Protein AF-A0AAX1J7J8-F1 (afdb_monomer_lite)

pLDDT: mean 82.23, std 10.63, range [39.47, 93.5]

Radius of gyration: 20.9 Å; chains: 1; bounding box: 51×23×58 Å

Secondary structure (DSSP, 8-state):
---PPPPPHHHHHHHHHHHHHTSS---TTTTTS-HHHHHHHHHHHHHHHHHHHHHHHHHHHT---TTTS-S-HHHHHHHHHHHHHHHHHHHHHHHHHHHHHHHHHHHHHHHHHHHHHT-

Organism: NCBI:txid120959

Sequence (119 aa):
MSVEEPPSLGSLSDSTRQLQQWGREVPQDILKVNHGALNRWFLAAGQLVDAVNLQVAAASNLRINEGVVGSFQSARVTARNLNESADAIRQRLAEYAAFATALQEFSRAAYSAIQNADR

Structure (mmCIF, N/CA/C/O backbone):
data_AF-A0AAX1J7J8-F1
#
_entry.id   AF-A0AAX1J7J8-F1
#
loop_
_atom_site.group_PDB
_atom_site.id
_atom_site.type_symbol
_atom_site.label_atom_id
_atom_site.label_alt_id
_atom_site.label_comp_id
_atom_site.label_asym_id
_atom_site.label_entity_id
_atom_site.label_seq_id
_atom_site.pdbx_PDB_ins_code
_atom_site.Cartn_x
_atom_site.Cartn_y
_atom_site.Cartn_z
_atom_site.occupancy
_atom_site.B_iso_or_equiv
_atom_site.auth_seq_id
_atom_site.auth_comp_id
_atom_site.auth_asym_id
_atom_site.auth_atom_id
_atom_site.pdbx_PDB_model_num
ATOM 1 N N . MET A 1 1 ? -25.656 10.204 -8.343 1.00 39.47 1 MET A N 1
ATOM 2 C CA . MET A 1 1 ? -24.996 9.908 -7.058 1.00 39.47 1 MET A CA 1
ATOM 3 C C . MET A 1 1 ? -23.557 10.349 -7.217 1.00 39.47 1 MET A C 1
ATOM 5 O O . MET A 1 1 ? -22.869 9.767 -8.045 1.00 39.47 1 MET A O 1
ATOM 9 N N . SER A 1 2 ? -23.153 11.438 -6.564 1.00 45.09 2 SER A N 1
ATOM 10 C CA . SER A 1 2 ? -21.743 11.831 -6.552 1.00 45.09 2 SER A CA 1
ATOM 11 C C . SER A 1 2 ? -20.992 10.772 -5.762 1.00 45.09 2 SER A C 1
ATOM 13 O O . SER A 1 2 ? -21.377 10.470 -4.635 1.00 45.09 2 SER A O 1
ATOM 15 N N . VAL A 1 3 ? -19.991 10.154 -6.380 1.00 48.31 3 VAL A N 1
ATOM 16 C CA . VAL A 1 3 ? -19.034 9.330 -5.645 1.00 48.31 3 VAL A CA 1
ATOM 17 C C . VAL A 1 3 ? -18.263 10.327 -4.789 1.00 48.31 3 VAL A C 1
ATOM 19 O O . VAL A 1 3 ? -17.563 11.171 -5.346 1.00 48.31 3 VAL A O 1
ATOM 22 N N . GLU A 1 4 ? -18.496 10.329 -3.475 1.00 60.25 4 GLU A N 1
ATOM 23 C CA . GLU A 1 4 ? -17.660 11.105 -2.556 1.00 60.25 4 GLU A CA 1
ATOM 24 C C . GLU A 1 4 ? -16.202 10.739 -2.831 1.00 60.25 4 GLU A C 1
ATOM 26 O O . GLU A 1 4 ? -15.878 9.561 -3.026 1.00 60.25 4 GLU A O 1
ATOM 31 N N . GLU A 1 5 ? -15.339 11.754 -2.928 1.00 58.47 5 GLU A N 1
ATOM 32 C CA . GLU A 1 5 ? -13.909 11.512 -3.076 1.00 58.47 5 GLU A CA 1
ATOM 33 C C . GLU A 1 5 ? -13.457 10.566 -1.957 1.00 58.47 5 GLU A C 1
ATOM 35 O O . GLU A 1 5 ? -13.899 10.716 -0.810 1.00 58.47 5 GLU A O 1
ATOM 40 N N . PRO A 1 6 ? -12.614 9.564 -2.269 1.00 64.88 6 PRO A N 1
ATOM 41 C CA . PRO A 1 6 ? -12.111 8.670 -1.243 1.00 64.88 6 PRO A CA 1
ATOM 42 C C . PRO A 1 6 ? -11.456 9.499 -0.129 1.00 64.88 6 PRO A C 1
ATOM 44 O O . PRO A 1 6 ? -10.848 10.537 -0.415 1.00 64.88 6 PRO A O 1
ATOM 47 N N . PRO A 1 7 ? -11.568 9.065 1.139 1.00 72.69 7 PRO A N 1
ATOM 48 C CA . PRO A 1 7 ? -11.001 9.809 2.252 1.00 72.69 7 PRO A CA 1
ATOM 49 C C . PRO A 1 7 ? -9.513 10.053 2.007 1.00 72.69 7 PRO A C 1
ATOM 51 O O . PRO A 1 7 ? -8.812 9.200 1.468 1.00 72.69 7 PRO A O 1
ATOM 54 N N . SER A 1 8 ? -9.008 11.219 2.399 1.00 83.12 8 SER A N 1
ATOM 55 C CA . SER A 1 8 ? -7.575 11.483 2.281 1.00 83.12 8 SER A CA 1
ATOM 56 C C . SER A 1 8 ? -6.775 10.590 3.242 1.00 83.12 8 SER A C 1
ATOM 58 O O . SER A 1 8 ? -7.288 10.145 4.273 1.00 83.12 8 SER A O 1
ATOM 60 N N . LEU A 1 9 ? -5.484 10.380 2.955 1.00 82.69 9 LEU A N 1
ATOM 61 C CA . LEU A 1 9 ? -4.557 9.722 3.889 1.00 82.69 9 LEU A CA 1
ATOM 62 C C . LEU A 1 9 ? -4.560 10.390 5.274 1.00 82.69 9 LEU A C 1
ATOM 64 O O . LEU A 1 9 ? -4.519 9.701 6.294 1.00 82.69 9 LEU A O 1
ATOM 68 N N . GLY A 1 10 ? -4.650 11.724 5.309 1.00 81.81 10 GLY A N 1
ATOM 69 C CA . GLY A 1 10 ? -4.750 12.495 6.549 1.00 81.81 10 GLY A CA 1
ATOM 70 C C . GLY A 1 10 ? -6.029 12.165 7.315 1.00 81.81 10 GLY A C 1
ATOM 71 O O . GLY A 1 10 ? -5.966 11.815 8.488 1.00 81.81 10 GLY A O 1
ATOM 72 N N . SER A 1 11 ? -7.170 12.151 6.624 1.00 83.06 11 SER A N 1
ATOM 73 C CA . SER A 1 11 ? -8.473 11.813 7.211 1.00 83.06 11 SER A CA 1
ATOM 74 C C . SER A 1 11 ? -8.508 10.392 7.784 1.00 83.06 11 SER A C 1
ATOM 76 O O . SER A 1 11 ? -9.039 10.183 8.877 1.00 83.06 11 SER A O 1
ATOM 78 N N . LEU A 1 12 ? -7.915 9.416 7.084 1.00 84.50 12 LEU A N 1
ATOM 79 C CA . LEU A 1 12 ? -7.769 8.052 7.605 1.00 84.50 12 LEU A CA 1
ATOM 80 C C . LEU A 1 12 ? -6.869 8.018 8.841 1.00 84.50 12 LEU A C 1
ATOM 82 O O . LEU A 1 12 ? -7.227 7.397 9.836 1.00 84.50 12 LEU A O 1
ATOM 86 N N . SER A 1 13 ? -5.735 8.716 8.809 1.00 85.31 13 SER A N 1
ATOM 87 C CA . SER A 1 13 ? -4.789 8.771 9.931 1.00 85.31 13 SER A CA 1
ATOM 88 C C . SER A 1 13 ? -5.401 9.415 11.180 1.00 85.31 13 SER A C 1
ATOM 90 O O . SER A 1 13 ? -5.180 8.949 12.298 1.00 85.31 13 SER A O 1
ATOM 92 N N . ASP A 1 14 ? -6.193 10.472 11.005 1.00 86.19 14 ASP A N 1
ATOM 93 C CA . ASP A 1 14 ? -6.913 11.147 12.087 1.00 86.19 14 ASP A CA 1
ATOM 94 C C . ASP A 1 14 ? -7.968 10.229 12.704 1.00 86.19 14 ASP A C 1
ATOM 96 O O . ASP A 1 14 ? -8.008 10.059 13.925 1.00 86.19 14 ASP A O 1
ATOM 100 N N . SER A 1 15 ? -8.751 9.558 11.856 1.00 85.00 15 SER A N 1
ATOM 101 C CA . SER A 1 15 ? -9.767 8.598 12.295 1.00 85.00 15 SER A CA 1
ATOM 102 C C . SER A 1 15 ? -9.138 7.406 13.026 1.00 85.00 15 SER A C 1
ATOM 104 O O . SER A 1 15 ? -9.629 6.982 14.071 1.00 85.00 15 SER A O 1
ATOM 106 N N . THR A 1 16 ? -8.006 6.894 12.535 1.00 86.12 16 THR A N 1
ATOM 107 C CA . THR A 1 16 ? -7.233 5.833 13.199 1.00 86.12 16 THR A CA 1
ATOM 108 C C . THR A 1 16 ? -6.762 6.269 14.583 1.00 86.12 16 THR A C 1
ATOM 110 O O . THR A 1 16 ? -6.918 5.517 15.545 1.00 86.12 16 THR A O 1
ATOM 113 N N . ARG A 1 17 ? -6.229 7.492 14.721 1.00 85.62 17 ARG A N 1
ATOM 114 C CA . ARG A 1 17 ? -5.810 8.034 16.024 1.00 85.62 17 ARG A CA 1
ATOM 115 C C . ARG A 1 17 ? -6.983 8.173 16.989 1.00 85.62 17 ARG A C 1
ATOM 117 O O . ARG A 1 17 ? -6.842 7.819 18.157 1.00 85.62 17 ARG A O 1
ATOM 124 N N . GLN A 1 18 ? -8.136 8.633 16.510 1.00 83.25 18 GLN A N 1
ATOM 125 C CA . GLN A 1 18 ? -9.352 8.721 17.318 1.00 83.25 18 GLN A CA 1
ATOM 126 C C . GLN A 1 18 ? -9.793 7.338 17.826 1.00 83.25 18 GLN A C 1
ATOM 128 O O . GLN A 1 18 ? -10.042 7.171 19.018 1.00 83.25 18 GLN A O 1
ATOM 133 N N . LEU A 1 19 ? -9.804 6.322 16.956 1.00 82.44 19 LEU A N 1
ATOM 134 C CA . LEU A 1 19 ? -10.127 4.941 17.337 1.00 82.44 19 LEU A CA 1
ATOM 135 C C . LEU A 1 19 ? -9.148 4.375 18.372 1.00 82.44 19 LEU A C 1
ATOM 137 O O . LEU A 1 19 ? -9.556 3.692 19.307 1.00 82.44 19 LEU A O 1
ATOM 141 N N . GLN A 1 20 ? -7.854 4.669 18.229 1.00 81.94 20 GLN A N 1
ATOM 142 C CA . GLN A 1 20 ? -6.834 4.250 19.193 1.00 81.94 20 GLN A CA 1
ATOM 143 C C . GLN A 1 20 ? -7.025 4.912 20.566 1.00 81.94 20 GLN A C 1
ATOM 145 O O . GLN A 1 20 ? -6.772 4.276 21.590 1.00 81.94 20 GLN A O 1
ATOM 150 N N . GLN A 1 21 ? -7.500 6.162 20.607 1.00 81.00 21 GLN A N 1
ATOM 151 C CA . GLN A 1 21 ? -7.819 6.864 21.856 1.00 81.00 21 GLN A CA 1
ATOM 152 C C . GLN A 1 21 ? -9.022 6.253 22.580 1.00 81.00 21 GLN A C 1
ATOM 154 O O . GLN A 1 21 ? -9.041 6.237 23.809 1.00 81.00 21 GLN A O 1
ATOM 159 N N . TRP A 1 22 ? -9.984 5.682 21.851 1.00 72.50 22 TRP A N 1
ATOM 160 C CA . TRP A 1 22 ? -11.146 5.000 22.435 1.00 72.50 22 TRP A CA 1
ATOM 161 C C . TRP A 1 22 ? -10.820 3.694 23.164 1.00 72.50 22 TRP A C 1
ATOM 163 O O . TRP A 1 22 ? -11.735 3.037 23.642 1.00 72.50 22 TRP A O 1
ATOM 173 N N . GLY A 1 23 ? -9.544 3.319 23.313 1.00 61.31 23 GLY A N 1
ATOM 174 C CA . GLY A 1 23 ? -9.090 2.025 23.831 1.00 61.31 23 GLY A CA 1
ATOM 175 C C . GLY A 1 23 ? -9.751 1.481 25.113 1.00 61.31 23 GLY A C 1
ATOM 176 O O . GLY A 1 23 ? -9.631 0.280 25.340 1.00 61.31 23 GLY A O 1
ATOM 177 N N . ARG A 1 24 ? -10.435 2.300 25.932 1.00 55.84 24 ARG A N 1
ATOM 178 C CA . ARG A 1 24 ? -11.287 1.854 27.060 1.00 55.84 24 ARG A CA 1
ATOM 179 C C . ARG A 1 24 ? -12.705 2.443 27.091 1.00 55.84 24 ARG A C 1
ATOM 181 O O . ARG A 1 24 ? -13.557 1.887 27.770 1.00 55.84 24 ARG A O 1
ATOM 188 N N . GLU A 1 25 ? -12.966 3.541 26.388 1.00 65.06 25 GLU A N 1
ATOM 189 C CA . GLU A 1 25 ? -14.254 4.247 26.406 1.00 65.06 25 GLU A CA 1
ATOM 190 C C . GLU A 1 25 ? -14.766 4.384 24.973 1.00 65.06 25 GLU A C 1
ATOM 192 O O . GLU A 1 25 ? -14.579 5.398 24.300 1.00 65.06 25 GLU A O 1
ATOM 197 N N . VAL A 1 26 ? -15.373 3.304 24.484 1.00 69.62 26 VAL A N 1
ATOM 198 C CA . VAL A 1 26 ? -15.990 3.257 23.159 1.00 69.62 26 VAL A CA 1
ATOM 199 C C . VAL A 1 26 ? -17.423 3.799 23.259 1.00 69.62 26 VAL A C 1
ATOM 201 O O . VAL A 1 26 ? -18.179 3.343 24.123 1.00 69.62 26 VAL A O 1
ATOM 204 N N . PRO A 1 27 ? -17.840 4.743 22.392 1.00 71.56 27 PRO A N 1
ATOM 205 C CA . PRO A 1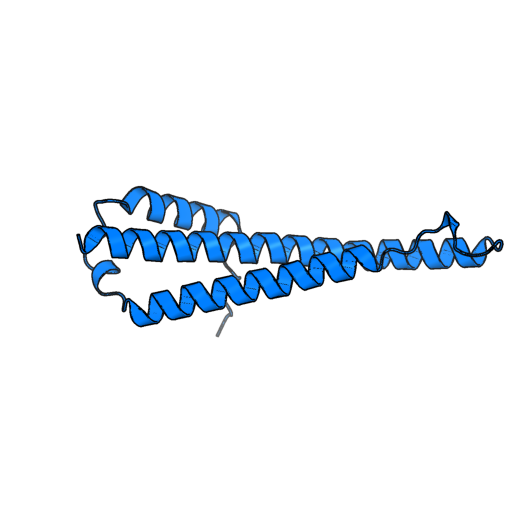 27 ? -19.230 5.196 22.326 1.00 71.56 27 PRO A CA 1
ATOM 206 C C . PRO A 1 27 ? -20.216 4.023 22.164 1.00 71.56 27 PRO A C 1
ATOM 208 O O . PRO A 1 27 ? -19.968 3.098 21.388 1.00 71.56 27 PRO A O 1
ATOM 211 N N . GLN A 1 28 ? -21.352 4.052 22.872 1.00 66.25 28 GLN A N 1
ATOM 212 C CA . GLN A 1 28 ? -22.306 2.925 22.931 1.00 66.25 28 GLN A CA 1
ATOM 213 C C . GLN A 1 28 ? -22.856 2.501 21.560 1.00 66.25 28 GLN A C 1
ATOM 215 O O . GLN A 1 28 ? -23.203 1.345 21.332 1.00 66.25 28 GLN A O 1
ATOM 220 N N . ASP A 1 29 ? -22.959 3.445 20.642 1.00 66.19 29 ASP A N 1
ATOM 221 C CA . ASP A 1 29 ? -23.408 3.282 19.269 1.00 66.19 29 ASP A CA 1
ATOM 222 C C . ASP A 1 29 ? -22.399 2.508 18.403 1.00 66.19 29 ASP A C 1
ATOM 224 O O . ASP A 1 29 ? -22.808 1.795 17.488 1.00 66.19 29 ASP A O 1
ATOM 228 N N . ILE A 1 30 ? -21.111 2.527 18.754 1.00 65.31 30 ILE A N 1
ATOM 229 C CA . ILE A 1 30 ? -20.057 1.750 18.082 1.00 65.31 30 ILE A CA 1
ATOM 230 C C . ILE A 1 30 ? -20.023 0.299 18.578 1.00 65.31 30 ILE A C 1
ATOM 232 O O . ILE A 1 30 ? -19.733 -0.609 17.801 1.00 65.31 30 ILE A O 1
ATOM 236 N N . LEU A 1 31 ? -20.434 0.044 19.823 1.00 64.81 31 LEU A N 1
ATOM 237 C CA . LEU A 1 31 ? -20.610 -1.318 20.354 1.00 64.81 31 LEU A CA 1
ATOM 238 C C . LEU A 1 31 ? -21.726 -2.100 19.648 1.00 64.81 31 LEU A C 1
ATOM 240 O O . LEU A 1 31 ? -21.804 -3.319 19.750 1.00 64.81 31 LEU A O 1
ATOM 244 N N . LYS A 1 32 ? -22.598 -1.414 18.901 1.00 73.12 32 LYS A N 1
ATOM 245 C CA . LYS A 1 32 ? -23.643 -2.056 18.091 1.00 73.12 32 LYS A CA 1
ATOM 246 C C . LYS A 1 32 ? -23.120 -2.589 16.755 1.00 73.12 32 LYS A C 1
ATOM 248 O O . LYS A 1 32 ? -23.878 -3.226 16.020 1.00 73.12 32 LYS A O 1
ATOM 253 N N . VAL A 1 33 ? -21.860 -2.324 16.403 1.00 75.06 33 VAL A N 1
ATOM 254 C CA . VAL A 1 33 ? -21.280 -2.790 15.141 1.00 75.06 33 VAL A CA 1
ATOM 255 C C . VAL A 1 33 ? -21.041 -4.301 15.200 1.00 75.06 33 VAL A C 1
ATOM 257 O O . VAL A 1 33 ? -20.470 -4.836 16.142 1.00 75.06 33 VAL A O 1
ATOM 260 N N . ASN A 1 34 ? -21.467 -5.020 14.160 1.00 80.62 34 ASN A N 1
ATOM 261 C CA . ASN A 1 34 ? -21.338 -6.474 14.113 1.00 80.62 34 ASN A CA 1
ATOM 262 C C . ASN A 1 34 ? -19.863 -6.924 14.021 1.00 80.62 34 ASN A C 1
ATOM 264 O O . ASN A 1 34 ? -19.170 -6.647 13.040 1.00 80.62 34 ASN A O 1
ATOM 268 N N . HIS A 1 35 ? -19.420 -7.720 14.996 1.00 78.94 35 HIS A N 1
ATOM 269 C CA . HIS A 1 35 ? -18.034 -8.187 15.121 1.00 78.94 35 HIS A CA 1
ATOM 270 C C . HIS A 1 35 ? -17.604 -9.077 13.947 1.00 78.94 35 HIS A C 1
ATOM 272 O O . HIS A 1 35 ? -16.475 -8.986 13.465 1.00 78.94 35 HIS A O 1
ATOM 278 N N . GLY A 1 36 ? -18.510 -9.919 13.442 1.00 82.19 36 GLY A N 1
ATOM 279 C CA . GLY A 1 36 ? -18.251 -10.764 12.276 1.00 82.19 36 GLY A CA 1
ATOM 280 C C . GLY A 1 36 ? -18.078 -9.951 10.992 1.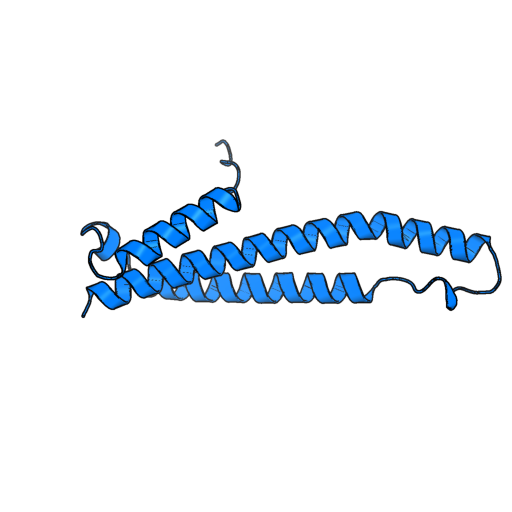00 82.19 36 GLY A C 1
ATOM 281 O O . GLY A 1 36 ? -17.221 -10.271 10.168 1.00 82.19 36 GLY A O 1
ATOM 282 N N . ALA A 1 37 ? -18.851 -8.876 10.826 1.00 85.12 37 ALA A N 1
ATOM 283 C CA . ALA A 1 37 ? -18.691 -7.943 9.716 1.00 85.12 37 ALA A CA 1
ATOM 284 C C . ALA A 1 37 ? -17.343 -7.209 9.789 1.00 85.12 37 ALA A C 1
ATOM 286 O O . ALA A 1 37 ? -16.638 -7.160 8.783 1.00 85.12 37 ALA A O 1
ATOM 287 N N . LEU A 1 38 ? -16.947 -6.739 10.976 1.00 82.94 38 LEU A N 1
ATOM 288 C CA . LEU A 1 38 ? -15.647 -6.097 11.197 1.00 82.94 38 LEU A CA 1
ATOM 289 C C . LEU A 1 38 ? -14.475 -7.036 10.939 1.00 82.94 38 LEU A C 1
ATOM 291 O O . LEU A 1 38 ? -13.517 -6.646 10.282 1.00 82.94 38 LEU A O 1
ATOM 295 N N . ASN A 1 39 ? -14.559 -8.285 11.398 1.00 82.94 39 ASN A N 1
ATOM 296 C CA . ASN A 1 39 ? -13.512 -9.268 11.144 1.00 82.94 39 ASN A CA 1
ATOM 297 C C . ASN A 1 39 ? -13.351 -9.554 9.640 1.00 82.94 39 ASN A C 1
ATOM 299 O O . ASN A 1 39 ? -12.233 -9.585 9.133 1.00 82.94 39 ASN A O 1
ATOM 303 N N . ARG A 1 40 ? -14.458 -9.709 8.899 1.00 87.81 40 ARG A N 1
ATOM 304 C CA . ARG A 1 40 ? -14.410 -9.863 7.432 1.00 87.81 40 ARG A CA 1
ATOM 305 C C . ARG A 1 40 ? -13.810 -8.640 6.745 1.00 87.81 40 ARG A C 1
ATOM 307 O O . ARG A 1 40 ? -13.008 -8.802 5.832 1.00 87.81 40 ARG A O 1
ATOM 314 N N . TRP A 1 41 ? -14.179 -7.441 7.192 1.00 85.81 41 TRP A N 1
ATOM 315 C CA . TRP A 1 41 ? -13.621 -6.195 6.676 1.00 85.81 41 TRP A CA 1
ATOM 316 C C . TRP A 1 41 ? -12.111 -6.102 6.917 1.00 85.81 41 TRP A C 1
ATOM 318 O O . TRP A 1 41 ? -11.356 -5.845 5.985 1.00 85.81 41 TRP A O 1
ATOM 328 N N . PHE A 1 42 ? -11.662 -6.393 8.139 1.00 85.62 42 PHE A N 1
ATOM 329 C CA . PHE A 1 42 ? -10.245 -6.410 8.497 1.00 85.62 42 PHE A CA 1
ATOM 330 C C . PHE A 1 42 ? -9.437 -7.384 7.627 1.00 85.62 42 PHE A C 1
ATOM 332 O O . PHE A 1 42 ? -8.384 -7.017 7.106 1.00 85.62 42 PHE A O 1
ATOM 339 N N . LEU A 1 43 ? -9.948 -8.601 7.412 1.00 88.12 43 LEU A N 1
ATOM 340 C CA . LEU A 1 43 ? -9.301 -9.590 6.546 1.00 88.12 43 LEU A CA 1
ATOM 341 C C . LEU A 1 43 ? -9.234 -9.124 5.085 1.00 88.12 43 LEU A C 1
ATOM 343 O O . LEU A 1 43 ? -8.182 -9.240 4.458 1.00 88.12 43 LEU A O 1
ATOM 347 N N . ALA A 1 44 ? -10.324 -8.565 4.553 1.00 89.50 44 ALA A N 1
ATOM 348 C CA . ALA A 1 44 ? -10.364 -8.043 3.188 1.00 89.50 44 ALA A CA 1
ATOM 349 C C . ALA A 1 44 ? -9.401 -6.857 2.992 1.00 89.50 44 ALA A C 1
ATOM 351 O O . ALA A 1 44 ? -8.714 -6.785 1.975 1.00 89.50 44 ALA A O 1
ATOM 352 N N . ALA A 1 45 ? -9.301 -5.961 3.980 1.00 88.00 45 ALA A N 1
ATOM 353 C CA . ALA A 1 45 ? -8.344 -4.858 3.964 1.00 88.00 45 ALA A CA 1
ATOM 354 C C . ALA A 1 45 ? -6.895 -5.372 3.931 1.00 88.00 45 ALA A C 1
ATOM 356 O O . ALA A 1 45 ? -6.096 -4.876 3.143 1.00 88.00 45 ALA A O 1
ATOM 357 N N . GLY A 1 46 ? -6.569 -6.406 4.718 1.00 88.19 46 GLY A N 1
ATOM 358 C CA . GLY A 1 46 ? -5.254 -7.056 4.673 1.00 88.19 46 GLY A CA 1
ATOM 359 C C . GLY A 1 46 ? -4.931 -7.655 3.300 1.00 88.19 46 GLY A C 1
ATOM 360 O O . GLY A 1 46 ? -3.877 -7.372 2.740 1.00 88.19 46 GLY A O 1
ATOM 361 N N . GLN A 1 47 ? -5.870 -8.397 2.705 1.00 92.56 47 GLN A N 1
ATOM 362 C CA . GLN A 1 47 ? -5.698 -8.967 1.361 1.00 92.56 47 GLN A CA 1
ATOM 363 C C . GLN A 1 47 ? -5.476 -7.893 0.286 1.00 92.56 47 GLN A C 1
ATOM 365 O O . GLN A 1 47 ? -4.688 -8.095 -0.639 1.00 92.56 47 GLN A O 1
ATOM 370 N N . LEU A 1 48 ? -6.154 -6.747 0.403 1.00 88.62 48 LEU A N 1
ATOM 371 C CA . LEU A 1 48 ? -5.949 -5.609 -0.490 1.00 88.62 48 LEU A CA 1
ATOM 372 C C . LEU A 1 48 ? -4.529 -5.040 -0.358 1.00 88.62 48 LEU A C 1
ATOM 374 O O . LEU A 1 48 ? -3.883 -4.795 -1.376 1.00 88.62 48 LEU A O 1
ATOM 378 N N . VAL A 1 49 ? -4.038 -4.855 0.871 1.00 90.38 49 VAL A N 1
ATOM 379 C CA . VAL A 1 49 ? -2.669 -4.375 1.133 1.00 90.38 49 VAL A CA 1
ATOM 380 C C . VAL A 1 49 ? -1.644 -5.308 0.501 1.00 90.38 49 VAL A C 1
ATOM 382 O O . VAL A 1 49 ? -0.763 -4.849 -0.226 1.00 90.38 49 VAL A O 1
ATOM 385 N N . ASP A 1 50 ? -1.792 -6.614 0.720 1.00 90.62 50 ASP A N 1
ATOM 386 C CA . ASP A 1 50 ? -0.886 -7.624 0.172 1.00 90.62 50 ASP A CA 1
ATOM 387 C C . ASP A 1 50 ? -0.868 -7.585 -1.362 1.00 90.62 50 ASP A C 1
ATOM 389 O O . ASP A 1 50 ? 0.202 -7.577 -1.978 1.00 90.62 50 ASP A O 1
ATOM 393 N N . ALA A 1 51 ? -2.044 -7.493 -1.991 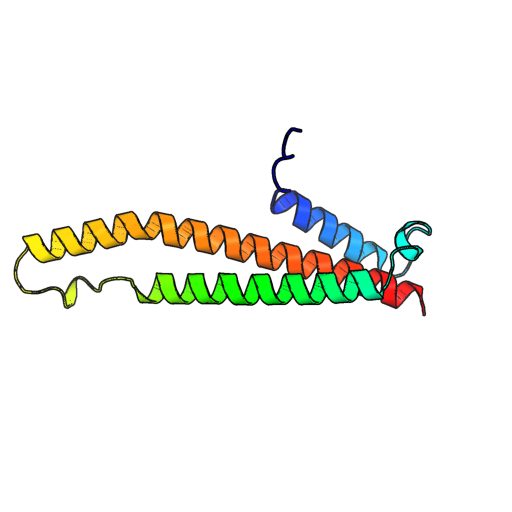1.00 92.19 51 ALA A N 1
ATOM 394 C CA . ALA A 1 51 ? -2.161 -7.412 -3.441 1.00 92.19 51 ALA A CA 1
ATOM 395 C C . ALA A 1 51 ? -1.489 -6.150 -4.007 1.00 92.19 51 ALA A C 1
ATOM 397 O O . ALA A 1 51 ? -0.745 -6.238 -4.986 1.00 92.19 51 ALA A O 1
ATOM 398 N N . VAL A 1 52 ? -1.709 -4.984 -3.392 1.00 90.69 52 VAL A N 1
ATOM 399 C CA . VAL A 1 52 ? -1.109 -3.721 -3.850 1.00 90.69 52 VAL A CA 1
ATOM 400 C C . VAL A 1 52 ? 0.408 -3.732 -3.649 1.00 90.69 52 VAL A C 1
ATOM 402 O O . VAL A 1 52 ? 1.145 -3.379 -4.571 1.00 90.69 52 VAL A O 1
ATOM 405 N N . ASN A 1 53 ? 0.895 -4.208 -2.502 1.00 89.50 53 ASN A N 1
ATOM 406 C CA . ASN A 1 53 ? 2.330 -4.321 -2.227 1.00 89.50 53 ASN A CA 1
ATOM 407 C C . ASN A 1 53 ? 3.035 -5.266 -3.207 1.00 89.50 53 ASN A C 1
ATOM 409 O O . ASN A 1 53 ? 4.135 -4.965 -3.678 1.00 89.50 53 ASN A O 1
ATOM 413 N N . LEU A 1 54 ? 2.389 -6.374 -3.580 1.00 92.94 54 LEU A N 1
ATOM 414 C CA . LEU A 1 54 ? 2.904 -7.279 -4.604 1.00 92.94 54 LEU A CA 1
ATOM 415 C C . LEU A 1 54 ? 3.035 -6.580 -5.967 1.00 92.94 54 LEU A C 1
ATOM 417 O O . LEU A 1 54 ? 4.045 -6.758 -6.650 1.00 92.94 54 LEU A O 1
ATOM 421 N N . GLN A 1 55 ? 2.068 -5.740 -6.345 1.00 90.38 55 GLN A N 1
ATOM 422 C CA . GLN A 1 55 ? 2.146 -4.960 -7.585 1.00 90.38 55 GLN A CA 1
ATOM 423 C C . GLN A 1 55 ? 3.227 -3.872 -7.535 1.00 90.38 55 GLN A C 1
ATOM 425 O O . GLN A 1 55 ? 3.932 -3.676 -8.525 1.00 90.38 55 GLN A O 1
ATOM 430 N N . VAL A 1 56 ? 3.426 -3.204 -6.391 1.00 90.06 56 VAL A N 1
ATOM 431 C CA . VAL A 1 56 ? 4.539 -2.252 -6.196 1.00 90.06 56 VAL A CA 1
ATOM 432 C C . VAL A 1 56 ? 5.887 -2.945 -6.391 1.00 90.06 56 VAL A C 1
ATOM 434 O O . VAL A 1 56 ? 6.751 -2.436 -7.114 1.00 90.06 56 VAL A O 1
ATOM 437 N N . ALA A 1 57 ? 6.066 -4.119 -5.784 1.00 90.00 57 ALA A N 1
ATOM 438 C CA . ALA A 1 57 ? 7.286 -4.905 -5.927 1.00 90.00 57 ALA A CA 1
ATOM 439 C C . ALA A 1 57 ? 7.500 -5.344 -7.385 1.00 90.00 57 ALA A C 1
ATOM 441 O O . ALA A 1 57 ? 8.586 -5.157 -7.937 1.00 90.00 57 ALA A O 1
ATOM 442 N N . ALA A 1 58 ? 6.453 -5.851 -8.044 1.00 90.50 58 ALA A N 1
ATOM 443 C CA . ALA A 1 58 ? 6.508 -6.242 -9.450 1.00 90.50 58 ALA A CA 1
ATOM 444 C C . ALA A 1 58 ? 6.884 -5.062 -10.363 1.00 90.50 58 ALA A C 1
ATOM 446 O O . ALA A 1 58 ? 7.804 -5.177 -11.170 1.00 90.50 58 ALA A O 1
ATOM 447 N N . ALA A 1 59 ? 6.244 -3.901 -10.197 1.00 88.38 59 ALA A N 1
ATOM 448 C CA . ALA A 1 59 ? 6.526 -2.706 -10.992 1.00 88.38 59 ALA A CA 1
ATOM 449 C C . ALA A 1 59 ? 7.950 -2.163 -10.772 1.00 88.38 59 ALA A C 1
ATOM 451 O O . ALA A 1 59 ? 8.584 -1.663 -11.709 1.00 88.38 59 ALA A O 1
ATOM 452 N N . SER A 1 60 ? 8.471 -2.285 -9.549 1.00 86.00 60 SER A N 1
ATOM 453 C CA . SER A 1 60 ? 9.850 -1.912 -9.213 1.00 86.00 60 SER A CA 1
ATOM 454 C C . SER A 1 60 ? 10.867 -2.829 -9.902 1.00 86.00 60 SER A C 1
ATOM 456 O O . SER A 1 60 ? 11.857 -2.346 -10.450 1.00 86.00 60 SER A O 1
ATOM 458 N N . ASN A 1 61 ? 10.578 -4.132 -9.972 1.00 88.00 61 ASN A N 1
ATOM 459 C CA . ASN A 1 61 ? 11.429 -5.126 -10.637 1.00 88.00 61 ASN A CA 1
ATOM 460 C C . ASN A 1 61 ? 11.466 -4.987 -12.168 1.00 88.00 61 ASN A C 1
ATOM 462 O O . ASN A 1 61 ? 12.397 -5.473 -12.803 1.00 88.00 61 ASN A O 1
ATOM 466 N N . LEU A 1 62 ? 10.489 -4.306 -12.774 1.00 87.88 62 LEU A N 1
ATOM 467 C CA . LEU A 1 62 ? 10.462 -4.033 -14.216 1.00 87.88 62 LEU A CA 1
ATOM 468 C C . LEU A 1 62 ? 11.371 -2.866 -14.641 1.00 87.88 62 LEU A C 1
ATOM 470 O O . LEU A 1 62 ? 11.372 -2.490 -15.814 1.00 87.88 62 LEU A O 1
ATOM 474 N N . ARG A 1 63 ? 12.116 -2.237 -13.720 1.00 90.25 63 ARG A N 1
ATOM 475 C CA . ARG A 1 63 ? 13.031 -1.143 -14.073 1.00 90.25 63 ARG A CA 1
ATOM 476 C C . ARG A 1 63 ? 14.155 -1.663 -14.967 1.00 90.25 63 ARG A C 1
ATOM 478 O O . ARG A 1 63 ? 14.893 -2.576 -14.606 1.00 90.25 63 ARG A O 1
ATOM 485 N N . ILE A 1 64 ? 14.303 -1.047 -16.135 1.00 90.25 64 ILE A N 1
ATOM 486 C CA . ILE A 1 64 ? 15.327 -1.428 -17.102 1.00 90.25 64 ILE A CA 1
ATOM 487 C C . ILE A 1 64 ? 16.666 -0.863 -16.628 1.00 90.25 64 ILE A C 1
ATOM 489 O O . ILE A 1 64 ? 16.796 0.343 -16.419 1.00 90.25 64 ILE A O 1
ATOM 493 N N . ASN A 1 65 ? 17.681 -1.711 -16.482 1.00 88.00 65 ASN A N 1
ATOM 494 C CA . ASN A 1 65 ? 19.039 -1.244 -16.225 1.00 88.00 65 ASN A CA 1
ATOM 495 C C . ASN A 1 65 ? 19.679 -0.767 -17.542 1.00 88.00 65 ASN A C 1
ATOM 497 O O . ASN A 1 65 ? 20.072 -1.579 -18.375 1.00 88.00 65 ASN A O 1
ATOM 501 N N . GLU A 1 66 ? 19.816 0.550 -17.723 1.00 83.38 66 GLU A N 1
ATOM 502 C CA . GLU A 1 66 ? 20.422 1.154 -18.925 1.00 83.38 66 GLU A CA 1
ATOM 503 C C . GLU A 1 66 ? 21.848 0.642 -19.209 1.00 83.38 66 GLU A C 1
ATOM 505 O O . GLU A 1 66 ? 22.267 0.617 -20.365 1.00 83.38 66 GLU A O 1
ATOM 510 N N . GLY A 1 67 ? 22.583 0.195 -18.183 1.00 81.94 67 GLY A N 1
ATOM 511 C CA . GLY A 1 67 ? 23.944 -0.331 -18.317 1.00 81.94 67 GLY A CA 1
ATOM 512 C C . GLY A 1 67 ? 24.036 -1.684 -19.029 1.00 81.94 67 GLY A C 1
ATOM 513 O O . GLY A 1 67 ? 25.104 -2.019 -19.537 1.00 81.94 67 GLY A O 1
ATOM 514 N N . VAL A 1 68 ? 22.934 -2.441 -19.101 1.00 84.56 68 VAL A N 1
ATOM 515 C CA . VAL A 1 68 ? 22.861 -3.723 -19.832 1.00 84.56 68 VAL A CA 1
ATOM 516 C C . VAL A 1 68 ? 22.092 -3.613 -21.148 1.00 84.56 68 VAL A C 1
ATOM 518 O O . VAL A 1 68 ? 22.060 -4.561 -21.930 1.00 84.56 68 VAL A O 1
ATOM 521 N N . VAL A 1 69 ? 21.482 -2.456 -21.415 1.00 80.44 69 VAL A N 1
ATOM 522 C CA . VAL A 1 69 ? 20.888 -2.159 -22.719 1.00 80.44 69 VAL A CA 1
ATOM 523 C C . VAL A 1 69 ? 22.042 -1.954 -23.694 1.00 80.44 69 VAL A C 1
ATOM 525 O O . VAL A 1 69 ? 22.994 -1.243 -23.371 1.00 80.44 69 VAL A O 1
ATOM 528 N N . GLY A 1 70 ? 21.977 -2.636 -24.843 1.00 76.25 70 GLY A N 1
ATOM 529 C CA . GLY A 1 70 ? 23.077 -2.792 -25.802 1.00 76.25 70 GLY A CA 1
ATOM 530 C C . GLY A 1 70 ? 23.835 -1.509 -26.185 1.00 76.25 70 GLY A C 1
ATOM 531 O O . GLY A 1 70 ? 23.491 -0.389 -25.820 1.00 76.25 70 GLY A O 1
ATOM 532 N N . SER A 1 71 ? 24.900 -1.659 -26.968 1.00 80.44 71 SER A N 1
ATOM 533 C CA . SER A 1 71 ? 25.879 -0.588 -27.225 1.00 80.44 71 SER A CA 1
ATOM 534 C C . SER A 1 71 ? 25.344 0.649 -27.963 1.00 80.44 71 SER A C 1
ATOM 536 O O . SER A 1 71 ? 26.012 1.683 -27.967 1.00 80.44 71 SER A O 1
ATOM 538 N N . PHE A 1 72 ? 24.161 0.581 -28.579 1.00 84.94 72 PHE A N 1
ATOM 539 C CA . PHE A 1 72 ? 23.594 1.691 -29.341 1.00 84.94 72 PHE A CA 1
ATOM 540 C C . PHE A 1 72 ? 22.933 2.739 -28.439 1.00 84.94 72 PHE A C 1
ATOM 542 O O . PHE A 1 72 ? 22.051 2.432 -27.636 1.00 84.94 72 PHE A O 1
ATOM 549 N N . GLN A 1 73 ? 23.292 4.011 -28.645 1.00 86.56 73 GLN A N 1
ATOM 550 C CA . GLN A 1 73 ? 22.727 5.140 -27.899 1.00 86.56 73 GLN A CA 1
ATOM 551 C C . GLN A 1 73 ? 21.196 5.217 -28.011 1.00 86.56 73 GLN A C 1
ATOM 553 O O . GLN A 1 73 ? 20.527 5.513 -27.024 1.00 86.56 73 GLN A O 1
ATOM 558 N N . SER A 1 74 ? 20.629 4.905 -29.179 1.00 90.44 74 SER A N 1
ATOM 559 C CA . SER A 1 74 ? 19.176 4.880 -29.393 1.00 90.44 74 SER A CA 1
ATOM 560 C C . SER A 1 74 ? 18.460 3.897 -28.463 1.00 90.44 74 SER A C 1
ATOM 562 O O . SER A 1 74 ? 17.438 4.251 -27.884 1.00 90.44 74 SER A O 1
ATOM 564 N N . ALA A 1 75 ? 19.023 2.704 -28.243 1.00 88.12 75 ALA A N 1
ATOM 565 C CA . ALA A 1 75 ? 18.449 1.704 -27.346 1.00 88.12 75 ALA A CA 1
ATOM 566 C C . ALA A 1 75 ? 18.443 2.187 -25.886 1.00 88.12 75 ALA A C 1
ATOM 568 O O . ALA A 1 75 ? 17.444 2.026 -25.185 1.00 88.12 75 ALA A O 1
ATOM 569 N N . ARG A 1 76 ? 19.525 2.842 -25.441 1.00 89.81 76 ARG A N 1
ATOM 570 C CA . ARG A 1 76 ? 19.607 3.442 -24.098 1.00 89.81 76 ARG A CA 1
ATOM 571 C C . ARG A 1 76 ? 18.589 4.564 -23.907 1.00 89.81 76 ARG A C 1
ATOM 573 O O . ARG A 1 76 ? 17.933 4.608 -22.872 1.00 89.81 76 ARG A O 1
ATOM 580 N N . VAL A 1 77 ? 18.410 5.426 -24.912 1.00 91.00 77 VAL A N 1
ATOM 581 C CA . VAL A 1 77 ? 17.385 6.485 -24.880 1.00 91.00 77 VAL A CA 1
ATOM 582 C C . VAL A 1 77 ? 15.980 5.886 -24.793 1.00 91.00 77 VAL A C 1
ATOM 584 O O . VAL A 1 77 ? 15.191 6.316 -23.959 1.00 91.00 77 VAL A O 1
ATOM 587 N N . THR A 1 78 ? 15.664 4.858 -25.585 1.00 91.31 78 THR A N 1
ATOM 588 C CA . THR A 1 78 ? 14.364 4.175 -25.492 1.00 91.31 78 THR A CA 1
ATOM 589 C C . THR A 1 78 ? 14.138 3.562 -24.108 1.00 91.31 78 THR A C 1
ATOM 591 O O . THR A 1 78 ? 13.066 3.740 -23.533 1.00 91.31 78 THR A O 1
ATOM 594 N N . ALA A 1 79 ? 15.141 2.882 -23.544 1.00 91.31 79 ALA A N 1
ATOM 595 C CA . ALA A 1 79 ? 15.055 2.306 -22.202 1.00 91.31 79 ALA A CA 1
ATOM 596 C C . ALA A 1 79 ? 14.837 3.367 -21.114 1.00 91.31 79 ALA A C 1
ATOM 598 O O . ALA A 1 79 ? 14.023 3.161 -20.213 1.00 91.31 79 ALA A O 1
ATOM 599 N N . ARG A 1 80 ? 15.511 4.517 -21.223 1.00 92.19 80 ARG A N 1
ATOM 600 C CA . ARG A 1 80 ? 15.301 5.659 -20.330 1.00 92.19 80 ARG A CA 1
ATOM 601 C C . ARG A 1 80 ? 13.874 6.187 -20.413 1.00 92.19 80 ARG A C 1
ATOM 603 O O . ARG A 1 80 ? 13.210 6.268 -19.388 1.00 92.19 80 ARG A O 1
ATOM 610 N N . ASN A 1 81 ? 13.377 6.459 -21.618 1.00 91.75 81 ASN A N 1
ATOM 611 C CA . ASN A 1 81 ? 12.023 6.983 -21.812 1.00 91.75 81 ASN A CA 1
ATOM 612 C C . ASN A 1 81 ? 10.953 6.019 -21.265 1.00 91.75 81 ASN A C 1
ATOM 614 O O . ASN A 1 81 ? 9.952 6.454 -20.691 1.00 91.75 81 ASN A O 1
ATOM 618 N N . LEU A 1 82 ? 11.167 4.704 -21.411 1.00 90.69 82 LEU A N 1
ATOM 619 C CA . LEU A 1 82 ? 10.308 3.681 -20.806 1.00 90.69 82 LEU A CA 1
ATOM 620 C C . LEU A 1 82 ? 10.370 3.716 -19.277 1.00 90.69 82 LEU A C 1
ATOM 622 O O . LEU A 1 82 ? 9.327 3.654 -18.629 1.00 90.69 82 LEU A O 1
ATOM 626 N N . ASN A 1 83 ? 11.566 3.835 -18.694 1.00 93.50 83 ASN A N 1
ATOM 627 C CA . ASN A 1 83 ? 11.724 3.964 -17.248 1.00 93.50 83 ASN A CA 1
ATOM 628 C C . ASN A 1 83 ? 11.024 5.212 -16.706 1.00 93.50 83 ASN A C 1
ATOM 630 O O . ASN A 1 83 ? 10.272 5.077 -15.746 1.00 93.50 83 ASN A O 1
ATOM 634 N N . GLU A 1 84 ? 11.228 6.372 -17.332 1.00 92.38 84 GLU A N 1
ATOM 635 C CA . GLU A 1 84 ? 10.615 7.649 -16.945 1.00 92.38 84 GLU A CA 1
ATOM 636 C C . GLU A 1 84 ? 9.085 7.585 -17.032 1.00 92.38 84 GLU A C 1
ATOM 638 O O . GLU A 1 84 ? 8.387 7.963 -16.093 1.00 92.38 84 GLU A O 1
ATOM 643 N N . SER A 1 85 ? 8.547 7.020 -18.118 1.00 88.50 85 SER A N 1
ATOM 644 C CA . SER A 1 85 ? 7.097 6.829 -18.269 1.00 88.50 85 SER A CA 1
ATOM 645 C C . SER A 1 85 ? 6.536 5.879 -17.204 1.00 88.50 85 SER A C 1
ATOM 647 O O . SER A 1 85 ? 5.451 6.098 -16.665 1.00 88.50 85 SER A O 1
ATOM 649 N N . ALA A 1 86 ? 7.283 4.824 -16.871 1.00 89.12 86 ALA A N 1
ATOM 650 C CA . ALA A 1 86 ? 6.900 3.866 -15.842 1.00 89.12 86 ALA A CA 1
ATOM 651 C C . ALA A 1 86 ? 7.079 4.406 -14.411 1.00 89.12 86 ALA A C 1
ATOM 653 O O . ALA A 1 86 ? 6.420 3.904 -13.501 1.00 89.12 86 ALA A O 1
ATOM 654 N N . ASP A 1 87 ? 7.915 5.423 -14.185 1.00 92.19 87 ASP A N 1
ATOM 655 C CA . ASP A 1 87 ? 8.125 6.011 -12.856 1.00 92.19 87 ASP A CA 1
ATOM 656 C C . ASP A 1 87 ? 6.845 6.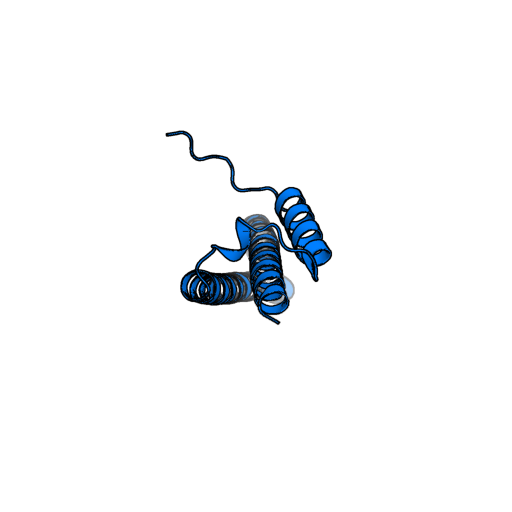665 -12.319 1.00 92.19 87 ASP A C 1
ATOM 658 O O . ASP A 1 87 ? 6.522 6.483 -11.146 1.00 92.19 87 ASP A O 1
ATOM 662 N N . ALA A 1 88 ? 6.034 7.290 -13.180 1.00 87.38 88 ALA A N 1
ATOM 663 C CA . ALA A 1 88 ? 4.712 7.791 -12.795 1.00 87.38 88 ALA A CA 1
ATOM 664 C C . ALA A 1 88 ? 3.778 6.664 -12.310 1.00 87.38 88 ALA A C 1
ATOM 666 O O . ALA A 1 88 ? 3.059 6.824 -11.325 1.00 87.38 88 ALA A O 1
ATOM 667 N N . ILE A 1 89 ? 3.811 5.498 -12.964 1.00 87.31 89 ILE A N 1
ATOM 668 C CA . ILE A 1 89 ? 3.017 4.326 -12.561 1.00 87.31 89 ILE A CA 1
ATOM 669 C C . ILE A 1 89 ? 3.518 3.783 -11.219 1.00 87.31 89 ILE A C 1
ATOM 671 O O . ILE A 1 89 ? 2.714 3.520 -10.326 1.00 87.31 89 ILE A O 1
ATOM 675 N N . ARG A 1 90 ? 4.841 3.650 -11.048 1.00 89.56 90 ARG A N 1
ATOM 676 C CA . ARG A 1 90 ? 5.453 3.204 -9.784 1.00 89.56 90 ARG A CA 1
ATOM 677 C C . ARG A 1 90 ? 5.095 4.140 -8.632 1.00 89.56 90 ARG A C 1
ATOM 679 O O . ARG A 1 90 ? 4.741 3.662 -7.559 1.00 89.56 90 ARG A O 1
ATOM 686 N N . GLN A 1 91 ? 5.123 5.451 -8.869 1.00 89.81 91 GLN A N 1
ATOM 687 C CA . GLN A 1 91 ? 4.721 6.448 -7.881 1.00 89.81 91 GLN A CA 1
ATOM 688 C C . GLN A 1 91 ? 3.247 6.287 -7.487 1.00 89.81 91 GLN A C 1
ATOM 690 O O . GLN A 1 91 ? 2.939 6.228 -6.300 1.00 89.81 91 GLN A O 1
ATOM 695 N N . ARG A 1 92 ? 2.338 6.132 -8.459 1.00 87.94 92 ARG A N 1
ATOM 696 C CA . ARG A 1 92 ? 0.910 5.902 -8.177 1.00 87.94 92 ARG A CA 1
ATOM 697 C C . ARG A 1 92 ? 0.663 4.617 -7.394 1.00 87.94 92 ARG A C 1
ATOM 699 O O . ARG A 1 92 ? -0.124 4.618 -6.454 1.00 87.94 92 ARG A O 1
ATOM 706 N N . LEU A 1 93 ? 1.352 3.531 -7.739 1.00 87.88 93 LEU A N 1
ATOM 707 C CA . LEU A 1 93 ? 1.263 2.278 -6.986 1.00 87.88 93 LEU A CA 1
ATOM 708 C C . LEU A 1 93 ? 1.765 2.444 -5.544 1.00 87.88 93 LEU A C 1
ATOM 710 O O . LEU A 1 93 ? 1.142 1.912 -4.629 1.00 87.88 93 LEU A O 1
ATOM 714 N N . ALA A 1 94 ? 2.839 3.209 -5.326 1.00 87.94 94 ALA A N 1
ATOM 715 C CA . ALA A 1 94 ? 3.333 3.516 -3.985 1.00 87.94 94 ALA A CA 1
ATOM 716 C C . ALA A 1 94 ? 2.328 4.355 -3.170 1.00 87.94 94 ALA A C 1
ATOM 718 O O . ALA A 1 94 ? 2.104 4.069 -1.994 1.00 87.94 94 ALA A O 1
ATOM 719 N N . GLU A 1 95 ? 1.671 5.338 -3.793 1.00 88.62 95 GLU A N 1
ATOM 720 C CA . GLU A 1 95 ? 0.583 6.110 -3.171 1.00 88.62 95 GLU A CA 1
ATOM 721 C C . GLU A 1 95 ? -0.593 5.200 -2.771 1.00 88.62 95 GLU A C 1
ATOM 723 O O . GLU A 1 95 ? -1.089 5.281 -1.644 1.00 88.62 95 GLU A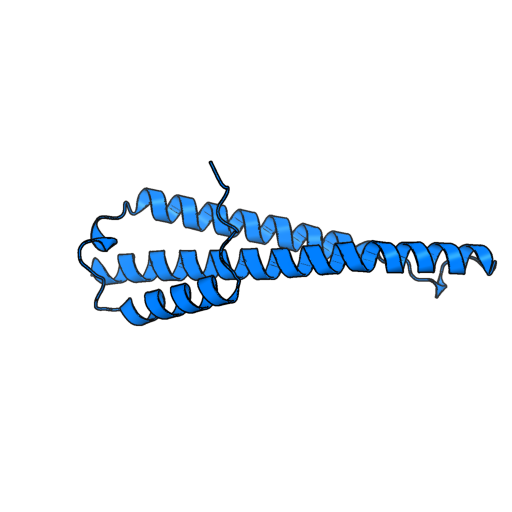 O 1
ATOM 728 N N . TYR A 1 96 ? -1.003 4.279 -3.650 1.00 87.12 96 TYR A N 1
ATOM 729 C CA . TYR A 1 96 ? -2.053 3.306 -3.337 1.00 87.12 96 TYR A CA 1
ATOM 730 C C . TYR A 1 96 ? -1.648 2.324 -2.236 1.00 87.12 96 TYR A C 1
ATOM 732 O O . TYR A 1 96 ? -2.490 1.963 -1.415 1.00 87.12 96 TYR A O 1
ATOM 740 N N . ALA A 1 97 ? -0.380 1.915 -2.174 1.00 88.19 97 ALA A N 1
ATOM 741 C CA . ALA A 1 97 ? 0.124 1.057 -1.105 1.00 88.19 97 ALA A CA 1
ATOM 742 C C . ALA A 1 97 ? 0.078 1.759 0.256 1.00 88.19 97 ALA A C 1
ATOM 744 O O . ALA A 1 97 ? -0.364 1.169 1.244 1.00 88.19 97 ALA A O 1
ATOM 745 N N . ALA A 1 98 ? 0.468 3.037 0.303 1.00 88.69 98 ALA A N 1
ATOM 746 C CA . ALA A 1 98 ? 0.344 3.852 1.506 1.00 88.69 98 ALA A CA 1
ATOM 747 C C . ALA A 1 98 ? -1.123 3.969 1.947 1.00 88.69 98 ALA A C 1
ATOM 749 O O . ALA A 1 98 ? -1.435 3.804 3.126 1.00 88.69 98 ALA A O 1
ATOM 750 N N . PHE A 1 99 ? -2.037 4.175 0.994 1.00 87.19 99 PHE A N 1
ATOM 751 C CA . PHE A 1 99 ? -3.470 4.237 1.271 1.00 87.19 99 PHE A CA 1
ATOM 752 C C . PHE A 1 99 ? -4.040 2.918 1.795 1.00 87.19 99 PHE A C 1
ATOM 754 O O . PHE A 1 99 ? -4.736 2.905 2.810 1.00 87.19 99 PHE A O 1
ATOM 761 N N . ALA A 1 100 ? -3.712 1.801 1.147 1.00 87.50 100 ALA A N 1
ATOM 762 C CA . ALA A 1 100 ? -4.144 0.477 1.578 1.00 87.50 100 ALA A CA 1
ATOM 763 C C . ALA A 1 100 ? -3.627 0.156 2.992 1.00 87.50 100 ALA A C 1
ATOM 765 O O . ALA A 1 100 ? -4.384 -0.331 3.831 1.00 87.50 100 ALA A O 1
ATOM 766 N N . THR A 1 101 ? -2.373 0.514 3.285 1.00 88.81 101 THR A N 1
ATOM 767 C CA . THR A 1 101 ? -1.772 0.361 4.618 1.00 88.81 101 THR A CA 1
ATOM 768 C C . THR A 1 101 ? -2.528 1.180 5.668 1.00 88.81 101 THR A C 1
ATOM 770 O O . THR A 1 101 ? -2.941 0.632 6.689 1.00 88.81 101 THR A O 1
ATOM 773 N N . ALA A 1 102 ? -2.805 2.460 5.396 1.00 87.81 102 ALA A N 1
ATOM 774 C CA . ALA A 1 102 ? -3.579 3.313 6.301 1.00 87.81 102 ALA A CA 1
ATOM 775 C C . ALA A 1 102 ? -4.995 2.760 6.557 1.00 87.81 102 ALA A C 1
ATOM 777 O O . ALA A 1 102 ? -5.495 2.802 7.683 1.00 87.81 102 ALA A O 1
ATOM 778 N N . LEU A 1 103 ? -5.638 2.189 5.533 1.00 86.50 103 LEU A N 1
ATOM 779 C CA . LEU A 1 103 ? -6.946 1.546 5.668 1.00 86.50 103 LEU A CA 1
ATOM 780 C C . LEU A 1 103 ? -6.894 0.290 6.552 1.00 86.50 103 LEU A C 1
ATOM 782 O O . LEU A 1 103 ? -7.812 0.037 7.340 1.00 86.50 103 LEU A O 1
ATOM 786 N N . GLN A 1 104 ? -5.832 -0.506 6.442 1.00 88.38 104 GLN A N 1
ATOM 787 C CA . GLN A 1 104 ? -5.627 -1.674 7.295 1.00 88.38 104 GLN A CA 1
ATOM 788 C C . GLN A 1 104 ? -5.397 -1.268 8.753 1.00 88.38 104 GLN A C 1
ATOM 790 O O . GLN A 1 104 ? -5.975 -1.881 9.653 1.00 88.38 104 GLN A O 1
ATOM 795 N N . GLU A 1 105 ? -4.600 -0.227 8.997 1.00 88.69 105 GLU A N 1
ATOM 796 C CA . GLU A 1 105 ? -4.368 0.317 10.338 1.00 88.69 105 GLU A CA 1
ATOM 797 C C . GLU A 1 105 ? -5.658 0.836 10.973 1.00 88.69 105 GLU A C 1
ATOM 799 O O . GLU A 1 105 ? -5.959 0.486 12.116 1.00 88.69 105 GLU A O 1
ATOM 804 N N . PHE A 1 106 ? -6.458 1.586 10.212 1.00 86.56 106 PHE A N 1
ATOM 805 C CA . PHE A 1 106 ? -7.794 2.016 10.621 1.00 86.56 106 PHE A CA 1
ATOM 806 C C . PHE A 1 106 ? -8.672 0.820 11.010 1.00 86.56 106 PHE A C 1
ATOM 808 O O . PHE A 1 106 ? -9.249 0.778 12.097 1.00 86.56 106 PHE A O 1
ATOM 815 N N . SER A 1 107 ? -8.725 -0.195 10.144 1.00 86.06 107 SER A N 1
ATOM 816 C CA . SER A 1 107 ? -9.543 -1.394 10.356 1.00 86.06 107 SER A CA 1
ATOM 817 C C . SER A 1 107 ? -9.097 -2.175 11.594 1.00 86.06 107 SER A C 1
ATOM 819 O O . SER A 1 107 ? -9.928 -2.657 12.365 1.00 86.06 107 SER A O 1
ATOM 821 N N . ARG A 1 108 ? -7.782 -2.260 11.824 1.00 86.44 108 ARG A N 1
ATOM 822 C CA . ARG A 1 108 ? -7.199 -2.863 13.025 1.00 86.44 108 ARG A CA 1
ATOM 823 C C . ARG A 1 108 ? -7.575 -2.078 14.278 1.00 86.44 108 ARG A C 1
ATOM 825 O O . ARG A 1 108 ? -7.975 -2.691 15.263 1.00 86.44 108 ARG A O 1
ATOM 832 N N . ALA A 1 109 ? -7.461 -0.751 14.245 1.00 85.50 109 ALA A N 1
ATOM 833 C CA . ALA A 1 109 ? -7.806 0.109 15.372 1.00 85.50 109 ALA A CA 1
ATOM 834 C C . ALA A 1 109 ? -9.289 -0.025 15.745 1.00 85.50 109 ALA A C 1
ATOM 836 O O . ALA A 1 109 ? -9.602 -0.211 16.919 1.00 85.50 109 ALA A O 1
ATOM 837 N N . ALA A 1 110 ? -10.187 -0.031 14.754 1.00 82.94 110 ALA A N 1
ATOM 838 C CA . ALA A 1 110 ? -11.616 -0.242 14.973 1.00 82.94 110 ALA A CA 1
ATOM 839 C C . ALA A 1 110 ? -11.911 -1.610 15.601 1.00 82.94 110 ALA A C 1
ATOM 841 O O . ALA A 1 110 ? -12.641 -1.701 16.588 1.00 82.94 110 ALA A O 1
ATOM 842 N N . TYR A 1 111 ? -11.299 -2.671 15.070 1.00 83.19 111 TYR A N 1
ATOM 843 C CA . TYR A 1 111 ? -11.458 -4.018 15.607 1.00 83.19 111 TYR A CA 1
ATOM 844 C C . TYR A 1 111 ? -10.949 -4.131 17.053 1.00 83.19 111 TYR A C 1
ATOM 846 O O . TYR A 1 111 ? -11.640 -4.680 17.909 1.00 83.19 111 TYR A O 1
ATOM 854 N N . SER A 1 112 ? -9.769 -3.577 17.349 1.00 82.75 112 SER A N 1
ATOM 855 C CA . SER A 1 112 ? -9.193 -3.588 18.698 1.00 82.75 112 SER A CA 1
ATOM 856 C C . SER A 1 112 ? -9.998 -2.763 19.703 1.00 82.75 112 SER A C 1
ATOM 858 O O . SER A 1 112 ? -10.169 -3.212 20.833 1.00 82.75 112 SER A O 1
ATOM 860 N N . ALA A 1 113 ? -10.507 -1.590 19.313 1.00 78.19 113 ALA A N 1
ATOM 861 C CA . ALA A 1 113 ? -11.335 -0.758 20.186 1.00 78.19 113 ALA A CA 1
ATOM 862 C C . ALA A 1 113 ? -12.589 -1.519 20.640 1.00 78.19 113 ALA A C 1
ATOM 864 O O . ALA A 1 113 ? -12.881 -1.590 21.830 1.00 78.19 113 ALA A O 1
ATOM 865 N N . ILE A 1 114 ? -13.270 -2.171 19.698 1.00 76.31 114 ILE A N 1
ATOM 866 C CA . ILE A 1 114 ? -14.490 -2.932 19.978 1.00 76.31 114 ILE A CA 1
ATOM 867 C C . ILE A 1 114 ? -14.192 -4.182 20.815 1.00 76.31 114 ILE A C 1
ATOM 869 O O . ILE A 1 114 ? -14.881 -4.428 21.798 1.00 76.31 114 ILE A O 1
ATOM 873 N N . GLN A 1 115 ? -13.122 -4.927 20.511 1.00 77.75 115 GLN A N 1
ATOM 874 C CA . GLN A 1 115 ? -12.714 -6.068 21.343 1.00 77.75 115 GLN A CA 1
ATOM 875 C C . GLN A 1 115 ? -12.396 -5.691 22.795 1.00 77.75 115 GLN A C 1
ATOM 877 O O . GLN A 1 115 ? -12.620 -6.495 23.697 1.00 77.75 115 GLN A O 1
ATOM 882 N N . ASN A 1 116 ? -11.811 -4.514 23.026 1.00 74.50 116 ASN A N 1
ATOM 883 C CA . ASN A 1 116 ? -11.461 -4.072 24.373 1.00 74.50 116 ASN A CA 1
ATOM 884 C C . ASN A 1 116 ? -12.682 -3.636 25.183 1.00 74.50 116 ASN A C 1
ATOM 886 O O . ASN A 1 116 ? -12.641 -3.748 26.400 1.00 74.50 116 ASN A O 1
ATOM 890 N N . ALA A 1 117 ? -13.739 -3.153 24.531 1.00 68.25 117 ALA A N 1
ATOM 891 C CA . ALA A 1 117 ? -14.960 -2.730 25.208 1.00 68.25 117 ALA A CA 1
ATOM 892 C C . ALA A 1 117 ? -15.882 -3.894 25.618 1.00 68.25 117 ALA A C 1
ATOM 894 O O . ALA A 1 117 ? -16.732 -3.714 26.483 1.00 68.25 117 ALA A O 1
ATOM 895 N N . ASP A 1 118 ? -15.696 -5.081 25.033 1.00 62.50 118 ASP A N 1
ATOM 896 C CA . ASP A 1 118 ? -16.365 -6.321 25.459 1.00 62.50 118 ASP A CA 1
ATOM 897 C C . ASP A 1 118 ? -15.777 -6.928 26.752 1.00 62.50 118 ASP A C 1
ATOM 899 O O . ASP A 1 118 ? -16.347 -7.879 27.292 1.00 62.50 118 ASP A O 1
ATOM 903 N N . ARG A 1 119 ? -14.611 -6.451 27.214 1.00 57.97 119 ARG A N 1
ATOM 904 C CA . ARG A 1 119 ? -13.892 -6.973 28.391 1.00 57.97 119 ARG A CA 1
ATOM 905 C C . ARG A 1 119 ? -14.208 -6.186 29.654 1.00 57.97 119 ARG A C 1
ATOM 907 O O . ARG A 1 119 ? -14.316 -6.851 30.707 1.00 57.97 119 ARG A O 1
#

Foldsee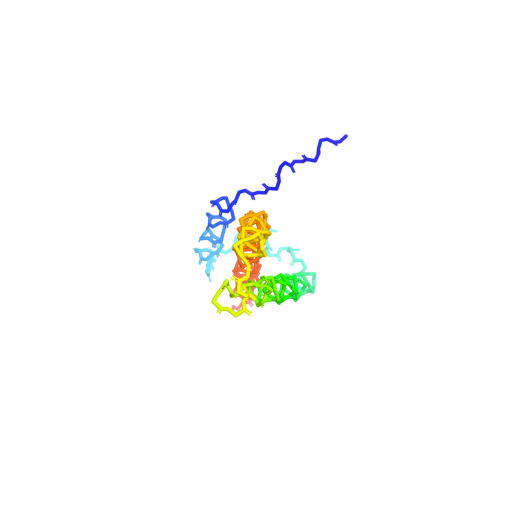k 3Di:
DDPPDPDDLVRLLVLLVVLLVLLAPDPPVLLPDDLVVLVVQLVVLVVQLVVLVVVLVVLVVPQDDLVPQDPDPVSSVVSVVVNVVSVVVSVVSVVVSSVSVSSSSSSVSSSSSNVSNVD